Protein AF-A0A3M2C8E0-F1 (afdb_monomer_lite)

Structure (mmCIF, N/CA/C/O backbone):
data_AF-A0A3M2C8E0-F1
#
_entry.id   AF-A0A3M2C8E0-F1
#
loop_
_atom_site.group_PDB
_atom_site.id
_atom_site.type_symbol
_atom_site.label_atom_id
_atom_site.label_alt_id
_atom_site.label_comp_id
_atom_site.label_asym_id
_atom_site.label_entity_id
_atom_site.label_seq_id
_atom_site.pdbx_PDB_ins_code
_atom_site.Cartn_x
_atom_site.Cartn_y
_atom_site.Cartn_z
_atom_site.occupancy
_atom_site.B_iso_or_equiv
_atom_site.auth_seq_id
_atom_site.auth_comp_id
_atom_site.auth_asym_id
_atom_site.auth_atom_id
_atom_site.pdbx_PDB_model_num
ATOM 1 N N . MET A 1 1 ? 62.397 -12.456 -35.022 1.00 37.97 1 MET A N 1
ATOM 2 C CA . MET A 1 1 ? 61.491 -11.308 -34.802 1.00 37.97 1 MET A CA 1
ATOM 3 C C . MET A 1 1 ? 60.077 -11.752 -35.148 1.00 37.97 1 MET A C 1
ATOM 5 O O . MET A 1 1 ? 59.841 -12.131 -36.285 1.00 37.97 1 MET A O 1
ATOM 9 N N . ARG A 1 2 ? 59.183 -11.838 -34.154 1.00 39.12 2 ARG A N 1
ATOM 10 C CA . ARG A 1 2 ? 57.775 -12.232 -34.328 1.00 39.12 2 ARG A CA 1
ATOM 11 C C . ARG A 1 2 ? 56.965 -10.971 -34.641 1.00 39.12 2 ARG A C 1
ATOM 13 O O . ARG A 1 2 ? 56.869 -10.108 -33.777 1.00 39.12 2 ARG A O 1
ATOM 20 N N . LEU A 1 3 ? 56.437 -10.854 -35.859 1.00 42.00 3 LEU A N 1
ATOM 21 C CA . LEU A 1 3 ? 55.512 -9.784 -36.242 1.00 42.00 3 LEU A CA 1
ATOM 22 C C . LEU A 1 3 ? 54.079 -10.264 -36.014 1.00 42.00 3 LEU A C 1
ATOM 24 O O . LEU A 1 3 ? 53.661 -11.292 -36.544 1.00 42.00 3 LEU A O 1
ATOM 28 N N . GLY A 1 4 ? 53.394 -9.542 -35.130 1.00 38.97 4 GLY A N 1
ATOM 29 C CA . GLY A 1 4 ? 52.069 -9.850 -34.620 1.00 38.97 4 GLY A CA 1
ATOM 30 C C . GLY A 1 4 ? 50.954 -9.542 -35.612 1.00 38.97 4 GLY A C 1
ATOM 31 O O . GLY A 1 4 ? 50.964 -8.534 -36.313 1.00 38.97 4 GLY A O 1
ATOM 32 N N . LEU A 1 5 ? 49.974 -10.437 -35.602 1.00 46.03 5 LEU A N 1
ATOM 33 C CA . LEU A 1 5 ? 48.634 -10.276 -36.136 1.00 46.03 5 LEU A CA 1
ATOM 34 C C . LEU A 1 5 ? 47.810 -9.487 -35.105 1.00 46.03 5 LEU A C 1
ATOM 36 O O . LEU A 1 5 ? 47.632 -9.976 -33.991 1.00 46.03 5 LEU A O 1
ATOM 40 N N . ILE A 1 6 ? 47.286 -8.308 -35.452 1.00 54.62 6 ILE A N 1
ATOM 41 C CA . ILE A 1 6 ? 46.140 -7.727 -34.737 1.00 54.62 6 ILE A CA 1
ATOM 42 C C . ILE A 1 6 ? 45.103 -7.311 -35.774 1.00 54.62 6 ILE A C 1
ATOM 44 O O . ILE A 1 6 ? 45.251 -6.339 -36.509 1.00 54.62 6 ILE A O 1
ATOM 48 N N . LEU A 1 7 ? 44.070 -8.143 -35.824 1.00 46.94 7 LEU A N 1
ATOM 49 C CA . LEU A 1 7 ? 42.797 -7.937 -36.481 1.00 46.94 7 LEU A CA 1
ATOM 50 C C . LEU A 1 7 ? 41.975 -7.012 -35.566 1.00 46.94 7 LEU A C 1
ATOM 52 O O . LEU A 1 7 ? 41.600 -7.435 -34.474 1.00 46.94 7 LEU A O 1
ATOM 56 N N . THR A 1 8 ? 41.682 -5.778 -35.972 1.00 49.31 8 THR A N 1
ATOM 57 C CA . THR A 1 8 ? 40.691 -4.953 -35.261 1.00 49.31 8 THR A CA 1
ATOM 58 C C . THR A 1 8 ? 39.536 -4.657 -36.198 1.00 49.31 8 THR A C 1
ATOM 60 O O . THR A 1 8 ? 39.600 -3.790 -37.066 1.00 49.31 8 THR A O 1
ATOM 63 N N . LEU A 1 9 ? 38.491 -5.467 -36.030 1.00 47.47 9 LEU A N 1
ATOM 64 C CA . LEU A 1 9 ? 37.187 -5.302 -36.644 1.00 47.47 9 LEU A CA 1
ATOM 65 C C . LEU A 1 9 ? 36.587 -3.941 -36.283 1.00 47.47 9 LEU A C 1
ATOM 67 O O . LEU A 1 9 ? 36.529 -3.551 -35.117 1.00 47.47 9 LEU A O 1
ATOM 71 N N . ALA A 1 10 ? 36.063 -3.271 -37.304 1.00 60.00 10 ALA A N 1
ATOM 72 C CA . ALA A 1 10 ? 35.046 -2.248 -37.160 1.00 60.00 10 ALA A CA 1
ATOM 73 C C . ALA A 1 10 ? 33.854 -2.808 -36.370 1.00 60.00 10 ALA A C 1
ATOM 75 O O . ALA A 1 10 ? 33.344 -3.876 -36.698 1.00 60.00 10 ALA A O 1
ATOM 76 N N . THR A 1 11 ? 33.372 -2.085 -35.360 1.00 49.78 11 THR A N 1
ATOM 77 C CA . THR A 1 11 ? 31.993 -2.266 -34.891 1.00 49.78 11 THR A CA 1
ATOM 78 C C . THR A 1 11 ? 31.400 -0.912 -34.535 1.00 49.78 11 THR A C 1
ATOM 80 O O . THR A 1 11 ? 32.058 -0.057 -33.949 1.00 49.78 11 THR A O 1
ATOM 83 N N . CYS A 1 12 ? 30.177 -0.719 -35.011 1.00 43.72 12 CYS A N 1
ATOM 84 C CA . CYS A 1 12 ? 29.457 0.528 -35.174 1.00 43.72 12 CYS A CA 1
ATOM 85 C C . CYS A 1 12 ? 29.480 1.460 -33.960 1.00 43.72 12 CYS A C 1
ATOM 87 O O . CYS A 1 12 ? 29.062 1.097 -32.863 1.00 43.72 12 CYS A O 1
ATOM 89 N N . ALA A 1 13 ? 29.802 2.724 -34.228 1.00 50.56 13 ALA A N 1
ATOM 90 C CA . ALA A 1 13 ? 29.257 3.844 -33.483 1.00 50.56 13 ALA A CA 1
ATOM 91 C C . ALA A 1 13 ? 27.733 3.881 -33.703 1.00 50.56 13 ALA A C 1
ATOM 93 O O . ALA A 1 13 ? 27.229 4.584 -34.576 1.00 50.56 13 ALA A O 1
ATOM 94 N N . THR A 1 14 ? 26.980 3.083 -32.947 1.00 53.88 14 THR A N 1
ATOM 95 C CA . THR A 1 14 ? 25.552 3.336 -32.772 1.00 53.88 14 THR A CA 1
ATOM 96 C C . THR A 1 14 ? 25.421 4.516 -31.830 1.00 53.88 14 THR A C 1
ATOM 98 O O . THR A 1 14 ? 25.621 4.395 -30.622 1.00 53.88 14 THR A O 1
ATOM 101 N N . ALA A 1 15 ? 25.119 5.665 -32.426 1.00 49.44 15 ALA A N 1
ATOM 102 C CA . ALA A 1 15 ? 24.567 6.827 -31.763 1.00 49.44 15 ALA A CA 1
ATOM 103 C C . ALA A 1 15 ? 23.479 6.388 -30.771 1.00 49.44 15 ALA A C 1
ATOM 105 O O . ALA A 1 15 ? 22.395 5.968 -31.172 1.00 49.44 15 ALA A O 1
ATOM 106 N N . ALA A 1 16 ? 23.775 6.462 -29.475 1.00 48.84 16 ALA A N 1
ATOM 107 C CA . ALA A 1 16 ? 22.744 6.439 -28.456 1.00 48.84 16 ALA A CA 1
ATOM 108 C C . ALA A 1 16 ? 22.074 7.821 -28.485 1.00 48.84 16 ALA A C 1
ATOM 110 O O . ALA A 1 16 ? 22.758 8.816 -28.222 1.00 48.84 16 ALA A O 1
ATOM 111 N N . PRO A 1 17 ? 20.779 7.941 -28.827 1.00 49.19 17 PRO A N 1
ATOM 112 C CA . PRO A 1 17 ? 20.088 9.202 -28.653 1.00 49.19 17 PRO A CA 1
ATOM 113 C C . PRO A 1 17 ? 20.004 9.489 -27.151 1.00 49.19 17 PRO A C 1
ATOM 115 O O . PRO A 1 17 ? 19.346 8.787 -26.384 1.00 49.19 17 PRO A O 1
ATOM 118 N N . LEU A 1 18 ? 20.718 10.529 -26.736 1.00 54.44 18 LEU A N 1
ATOM 119 C CA . LEU A 1 18 ? 20.524 11.211 -25.467 1.00 54.44 18 LEU A CA 1
ATOM 120 C C . LEU A 1 18 ? 19.072 11.722 -25.418 1.00 54.44 18 LEU A C 1
ATOM 122 O O . LEU A 1 18 ? 18.667 12.484 -26.292 1.00 54.44 18 LEU A O 1
ATOM 126 N N . GLY A 1 19 ? 18.301 11.329 -24.398 1.00 47.44 19 GLY A N 1
ATOM 127 C CA . GLY A 1 19 ? 17.098 12.076 -24.002 1.00 47.44 19 GLY A CA 1
ATOM 128 C C . GLY A 1 19 ? 15.723 11.449 -24.263 1.00 47.44 19 GLY A C 1
ATOM 129 O O . GLY A 1 19 ? 14.774 12.181 -24.520 1.00 47.44 19 GLY A O 1
ATOM 130 N N . CYS A 1 20 ? 15.559 10.132 -24.138 1.00 46.88 20 CYS A N 1
ATOM 131 C CA . CYS A 1 20 ? 14.243 9.533 -23.882 1.00 46.88 20 CYS A CA 1
ATOM 132 C C . CYS A 1 20 ? 14.357 8.628 -22.658 1.00 46.88 20 CYS A C 1
ATOM 134 O O . CYS A 1 20 ? 15.006 7.586 -22.717 1.00 46.88 20 CYS A O 1
ATOM 136 N N . GLY A 1 21 ? 13.770 9.043 -21.532 1.00 61.16 21 GLY A N 1
ATOM 137 C CA . GLY A 1 21 ? 13.667 8.189 -20.351 1.00 61.16 21 GLY A CA 1
ATOM 138 C C . GLY A 1 21 ? 13.023 6.865 -20.754 1.00 61.16 21 GLY A C 1
ATOM 139 O O . GLY A 1 21 ? 11.904 6.850 -21.266 1.00 61.16 21 GLY A O 1
ATOM 140 N N . ARG A 1 22 ? 13.761 5.764 -20.605 1.00 79.62 22 ARG A N 1
ATOM 141 C CA . ARG A 1 22 ? 13.292 4.422 -20.955 1.00 79.62 22 ARG A CA 1
ATOM 142 C C . ARG A 1 22 ? 11.972 4.143 -20.232 1.00 79.62 22 ARG A C 1
ATOM 144 O O . ARG A 1 22 ? 11.889 4.322 -19.020 1.00 79.62 22 ARG A O 1
ATOM 151 N N . ALA A 1 23 ? 10.961 3.685 -20.972 1.00 84.12 23 ALA A N 1
ATOM 152 C CA . ALA A 1 23 ? 9.709 3.229 -20.378 1.00 84.12 23 ALA A CA 1
ATOM 153 C C . ALA A 1 23 ? 9.981 2.044 -19.439 1.00 84.12 23 ALA A C 1
ATOM 155 O O . ALA A 1 23 ? 10.588 1.044 -19.848 1.00 84.12 23 ALA A O 1
ATOM 156 N N . ARG A 1 24 ? 9.543 2.185 -18.185 1.00 92.62 24 ARG A N 1
ATOM 157 C CA . ARG A 1 24 ? 9.684 1.156 -17.147 1.00 92.62 24 ARG A CA 1
ATOM 158 C C . ARG A 1 24 ? 8.602 0.097 -17.314 1.00 92.62 24 ARG A C 1
ATOM 160 O O . ARG A 1 24 ? 7.492 0.419 -17.724 1.00 92.62 24 ARG A O 1
ATOM 167 N N . THR A 1 25 ? 8.924 -1.148 -17.019 1.00 94.88 25 THR A N 1
ATOM 168 C CA . THR A 1 25 ? 7.974 -2.268 -17.001 1.00 94.88 25 THR A CA 1
ATOM 169 C C . THR A 1 25 ? 7.030 -2.174 -15.803 1.00 94.88 25 THR A C 1
ATOM 171 O O . THR A 1 25 ? 7.332 -1.495 -14.818 1.00 94.88 25 THR A O 1
ATOM 174 N N . VAL A 1 26 ? 5.898 -2.877 -15.867 1.00 95.25 26 VAL A N 1
ATOM 175 C CA . VAL A 1 26 ? 4.985 -3.029 -14.723 1.00 95.25 26 VAL A CA 1
ATOM 176 C C . VAL A 1 26 ? 5.720 -3.574 -13.499 1.00 95.25 26 VAL A C 1
ATOM 178 O O . VAL A 1 26 ? 5.559 -3.028 -12.411 1.00 95.25 26 VAL A O 1
ATOM 181 N N . GLU A 1 27 ? 6.560 -4.591 -13.681 1.00 95.06 27 GLU A N 1
ATOM 182 C CA . GLU A 1 27 ? 7.321 -5.219 -12.597 1.00 95.06 27 GLU A CA 1
ATOM 183 C C . GLU A 1 27 ? 8.327 -4.243 -11.965 1.00 95.06 27 GLU A C 1
ATOM 185 O O . GLU A 1 27 ? 8.359 -4.102 -10.745 1.00 95.06 27 GLU A O 1
ATOM 190 N N . GLU A 1 28 ? 9.073 -3.476 -12.773 1.00 94.88 28 GLU A N 1
ATOM 191 C CA . GLU A 1 28 ? 9.982 -2.430 -12.268 1.00 94.88 28 GLU A CA 1
ATOM 192 C C . GLU A 1 28 ? 9.226 -1.383 -11.430 1.00 94.88 28 GLU A C 1
ATOM 194 O O . GLU A 1 28 ? 9.710 -0.953 -10.383 1.00 94.88 28 GLU A O 1
ATOM 199 N N . VAL A 1 29 ? 8.024 -0.991 -11.865 1.00 96.19 29 VAL A N 1
ATOM 200 C CA . VAL A 1 29 ? 7.175 -0.050 -11.123 1.00 96.19 29 VAL A CA 1
ATOM 201 C C . VAL A 1 29 ? 6.645 -0.682 -9.833 1.00 96.19 29 VAL A C 1
ATOM 203 O O . VAL A 1 29 ? 6.642 -0.025 -8.794 1.00 96.19 29 VAL A O 1
ATOM 206 N N . GLN A 1 30 ? 6.206 -1.941 -9.860 1.00 96.88 30 GLN A N 1
ATOM 207 C CA . GLN A 1 30 ? 5.748 -2.637 -8.655 1.00 96.88 30 GLN A CA 1
ATOM 208 C C . GLN A 1 30 ? 6.876 -2.766 -7.629 1.00 96.88 30 GLN A C 1
ATOM 210 O O . GLN A 1 30 ? 6.668 -2.429 -6.466 1.00 96.88 30 GLN A O 1
ATOM 215 N N . ALA A 1 31 ? 8.072 -3.172 -8.056 1.00 96.44 31 ALA A N 1
ATOM 216 C CA . ALA A 1 31 ? 9.242 -3.256 -7.191 1.00 96.44 31 ALA A CA 1
ATOM 217 C C . ALA A 1 31 ? 9.583 -1.890 -6.571 1.00 96.44 31 ALA A C 1
ATOM 219 O O . ALA A 1 31 ? 9.718 -1.783 -5.354 1.00 96.44 31 ALA A O 1
ATOM 220 N N . GLU A 1 32 ? 9.642 -0.830 -7.388 1.00 95.75 32 GLU A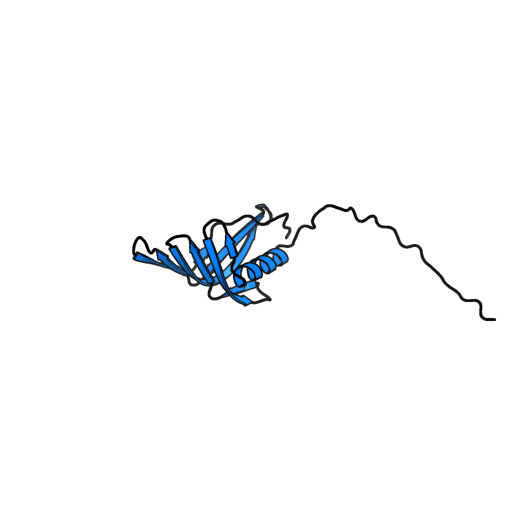 N 1
ATOM 221 C CA . GLU A 1 32 ? 9.927 0.535 -6.929 1.00 95.75 32 GLU A CA 1
ATOM 222 C C . GLU A 1 32 ? 8.931 1.001 -5.859 1.00 95.75 32 GLU A C 1
ATOM 224 O O . GLU A 1 32 ? 9.331 1.508 -4.811 1.00 95.75 32 GLU A O 1
ATOM 229 N N . TYR A 1 33 ? 7.629 0.849 -6.111 1.00 96.62 33 TYR A N 1
ATOM 230 C CA . TYR A 1 33 ? 6.609 1.321 -5.176 1.00 96.62 33 TYR A CA 1
ATOM 231 C C . TYR A 1 33 ? 6.480 0.425 -3.942 1.00 96.62 33 TYR A C 1
ATOM 233 O O . TYR A 1 33 ? 6.198 0.947 -2.866 1.00 96.62 33 TYR A O 1
ATOM 241 N N . ALA A 1 34 ? 6.740 -0.881 -4.051 1.00 97.44 34 ALA A N 1
ATOM 242 C CA . ALA A 1 34 ? 6.796 -1.763 -2.889 1.00 97.44 34 ALA A CA 1
ATOM 243 C C . ALA A 1 34 ? 7.930 -1.344 -1.943 1.00 97.44 34 ALA A C 1
ATOM 245 O O . ALA A 1 34 ? 7.707 -1.230 -0.739 1.00 97.44 34 ALA A O 1
ATOM 246 N N . THR A 1 35 ? 9.113 -1.032 -2.485 1.00 96.94 35 THR A N 1
ATOM 247 C CA . THR A 1 35 ? 10.234 -0.499 -1.698 1.00 96.94 35 THR A CA 1
ATOM 2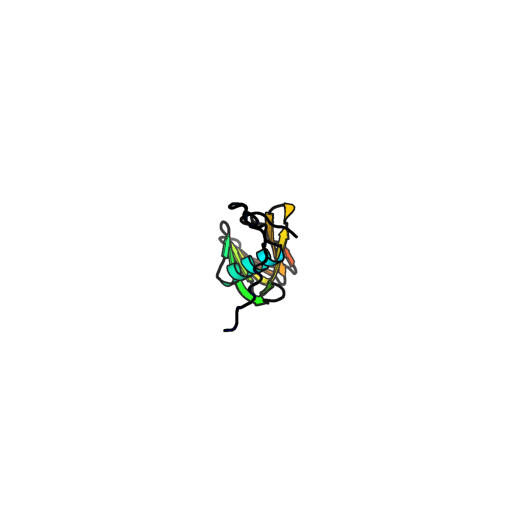48 C C . THR A 1 35 ? 9.889 0.848 -1.069 1.00 96.94 35 THR A C 1
ATOM 250 O O . THR A 1 35 ? 10.071 1.006 0.133 1.00 96.94 35 THR A O 1
ATOM 253 N N . LYS A 1 36 ? 9.308 1.790 -1.825 1.00 96.38 36 LYS A N 1
ATOM 254 C CA . LYS A 1 36 ? 8.895 3.089 -1.264 1.00 96.38 36 LYS A CA 1
ATOM 255 C C . LYS A 1 36 ? 7.909 2.942 -0.108 1.00 96.38 36 LYS A C 1
ATOM 257 O O . LYS A 1 36 ? 8.032 3.648 0.883 1.00 96.38 36 LYS A O 1
ATOM 262 N N . ILE A 1 37 ? 6.928 2.044 -0.228 1.00 97.12 37 ILE A N 1
ATOM 263 C CA . ILE A 1 37 ? 5.942 1.806 0.837 1.00 97.12 37 ILE A CA 1
ATOM 264 C C . ILE A 1 37 ? 6.603 1.176 2.067 1.00 97.12 37 ILE A C 1
ATOM 266 O O . ILE A 1 37 ? 6.272 1.549 3.191 1.00 97.12 37 ILE A O 1
ATOM 270 N N . LEU A 1 38 ? 7.551 0.257 1.873 1.00 96.94 38 LEU A N 1
ATOM 271 C CA . LEU A 1 38 ? 8.335 -0.318 2.969 1.00 96.94 38 LEU A CA 1
ATOM 272 C C . LEU A 1 38 ? 9.162 0.752 3.709 1.00 96.94 38 LEU A C 1
ATOM 274 O O . LEU A 1 38 ? 9.332 0.669 4.920 1.00 96.94 38 LEU A O 1
ATOM 278 N N . GLU A 1 39 ? 9.644 1.767 2.992 1.00 96.19 39 GLU A N 1
ATOM 279 C CA . GLU A 1 39 ? 10.402 2.903 3.541 1.00 96.19 39 GLU A CA 1
ATOM 280 C C . GLU A 1 39 ? 9.514 4.015 4.138 1.00 96.19 39 GLU A C 1
ATOM 282 O O . GLU A 1 39 ? 10.031 4.946 4.755 1.00 96.19 39 GLU A O 1
ATOM 287 N N . GLY A 1 40 ? 8.188 3.912 3.991 1.00 93.50 40 GLY A N 1
ATOM 288 C CA . GLY A 1 40 ? 7.220 4.943 4.365 1.00 93.50 40 GLY A CA 1
ATOM 289 C C . GLY A 1 40 ? 6.915 5.890 3.207 1.00 93.50 40 GLY A C 1
ATOM 290 O O . GLY A 1 40 ? 7.636 6.854 2.952 1.00 93.50 40 GLY A O 1
ATOM 291 N N . PHE A 1 41 ? 5.810 5.625 2.509 1.00 96.00 41 PHE A N 1
ATOM 292 C CA . PHE A 1 41 ? 5.398 6.371 1.323 1.00 96.00 41 PHE A CA 1
ATOM 293 C C . PHE A 1 41 ? 4.180 7.248 1.603 1.00 96.00 41 PHE A C 1
ATOM 295 O O . PHE A 1 41 ? 3.141 6.753 2.033 1.00 96.00 41 PHE A O 1
ATOM 302 N N . SER A 1 42 ? 4.270 8.529 1.250 1.00 94.81 42 SER A N 1
ATOM 303 C CA . SER A 1 42 ? 3.157 9.475 1.364 1.00 94.81 42 SER A CA 1
ATOM 304 C C . SER A 1 42 ? 2.649 9.892 -0.015 1.00 94.81 42 SER A C 1
ATOM 306 O O . SER A 1 42 ? 3.427 10.235 -0.911 1.00 94.81 42 SER A O 1
ATOM 308 N N . VAL A 1 43 ? 1.328 9.904 -0.191 1.00 91.44 43 VAL A N 1
ATOM 309 C CA . VAL A 1 43 ? 0.666 10.370 -1.413 1.00 91.44 43 VAL A CA 1
ATOM 310 C C . VAL A 1 43 ? -0.567 11.205 -1.083 1.00 91.44 43 VAL A C 1
ATOM 312 O O . VAL A 1 43 ? -1.534 10.738 -0.486 1.00 91.44 43 VAL A O 1
ATOM 315 N N . GLY A 1 44 ? -0.551 12.471 -1.504 1.00 89.25 44 GLY A N 1
ATOM 316 C CA . GLY A 1 44 ? -1.596 13.421 -1.125 1.00 89.25 44 GLY A CA 1
ATOM 317 C C . GLY A 1 44 ? -1.615 13.631 0.390 1.00 89.25 44 GLY A C 1
ATOM 318 O O . GLY A 1 44 ? -0.640 14.126 0.942 1.00 89.25 44 GLY A O 1
ATOM 319 N N . TYR A 1 45 ? -2.719 13.248 1.033 1.00 90.38 45 TYR A N 1
ATOM 320 C CA . TYR A 1 45 ? -2.909 13.312 2.489 1.00 90.38 45 TYR A CA 1
ATOM 321 C C . TYR A 1 45 ? -2.869 11.931 3.154 1.00 90.38 45 TYR A C 1
ATOM 323 O O . TYR A 1 45 ? -3.337 11.784 4.282 1.00 90.38 45 TYR A O 1
ATOM 331 N N . SER A 1 46 ? -2.397 10.915 2.429 1.00 93.50 46 SER A N 1
ATOM 332 C CA . SER A 1 46 ? -2.356 9.541 2.910 1.00 93.50 46 SER A CA 1
ATOM 333 C C . SER A 1 46 ? -0.920 9.068 3.090 1.00 93.50 46 SER A C 1
ATOM 335 O O . SER A 1 46 ? -0.122 9.154 2.155 1.00 93.50 46 SER A O 1
ATOM 337 N N . ASP A 1 47 ? -0.627 8.517 4.261 1.00 96.25 47 ASP A N 1
ATOM 338 C CA . ASP A 1 47 ? 0.622 7.835 4.583 1.00 96.25 47 ASP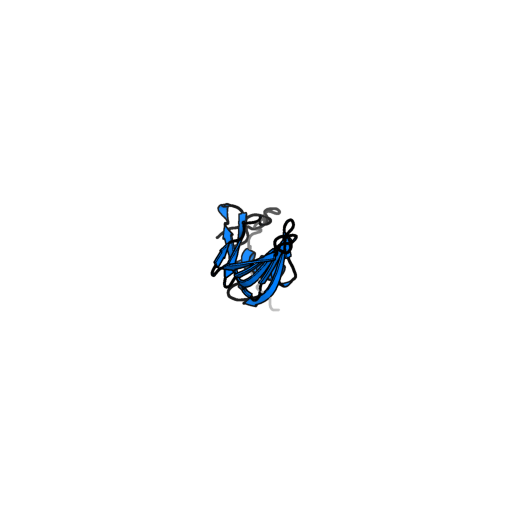 A CA 1
ATOM 339 C C . ASP A 1 47 ? 0.410 6.325 4.499 1.00 96.25 47 ASP A C 1
ATOM 341 O O . ASP A 1 47 ? -0.585 5.796 4.998 1.00 96.25 47 ASP A O 1
ATOM 345 N N . ILE A 1 48 ? 1.326 5.634 3.827 1.00 97.25 48 ILE A N 1
ATOM 346 C CA . ILE A 1 48 ? 1.247 4.205 3.536 1.00 97.25 48 ILE A CA 1
ATOM 347 C C . ILE A 1 48 ? 2.548 3.553 3.987 1.00 97.25 48 ILE A C 1
ATOM 349 O O . ILE A 1 48 ? 3.627 3.866 3.478 1.00 97.25 48 ILE A O 1
ATOM 353 N N . THR A 1 49 ? 2.437 2.609 4.912 1.00 97.75 49 THR A N 1
ATOM 354 C CA . THR A 1 49 ? 3.563 1.842 5.450 1.00 97.75 49 THR A CA 1
ATOM 355 C C . THR A 1 49 ? 3.244 0.359 5.417 1.00 97.75 49 THR A C 1
ATOM 357 O O . THR A 1 49 ? 2.106 -0.048 5.623 1.00 97.75 49 THR A O 1
ATOM 360 N N . ALA A 1 50 ? 4.245 -0.472 5.161 1.00 98.12 50 ALA A N 1
ATOM 361 C CA . ALA A 1 50 ? 4.140 -1.918 5.328 1.00 98.12 50 ALA A CA 1
ATOM 362 C C . ALA A 1 50 ? 5.297 -2.405 6.193 1.00 98.12 50 ALA A C 1
ATOM 364 O O . ALA A 1 50 ? 6.377 -1.822 6.157 1.00 98.12 50 ALA A O 1
ATOM 365 N N . GLU A 1 51 ? 5.100 -3.490 6.937 1.00 98.38 51 GLU A N 1
ATOM 366 C CA . GLU A 1 51 ? 6.193 -4.074 7.725 1.00 98.38 51 GLU A CA 1
ATOM 367 C C . GLU A 1 51 ? 7.155 -4.895 6.863 1.00 98.38 51 GLU A C 1
ATOM 369 O O . GLU A 1 51 ? 8.338 -5.027 7.180 1.00 98.38 51 GLU A O 1
ATOM 374 N N . ARG A 1 52 ? 6.645 -5.504 5.787 1.00 98.12 52 ARG A N 1
ATOM 375 C CA . ARG A 1 52 ? 7.402 -6.449 4.961 1.00 98.12 52 ARG A CA 1
ATOM 376 C C . ARG A 1 52 ? 6.925 -6.451 3.518 1.00 98.12 52 ARG A C 1
ATOM 378 O O . ARG A 1 52 ? 5.735 -6.324 3.242 1.00 98.12 52 ARG A O 1
ATOM 385 N N . VAL A 1 53 ? 7.864 -6.723 2.614 1.00 98.12 53 VAL A N 1
ATOM 386 C CA . VAL A 1 53 ? 7.624 -7.024 1.198 1.00 98.12 53 VAL A CA 1
ATOM 387 C C . VAL A 1 53 ? 8.177 -8.409 0.869 1.00 98.12 53 VAL A C 1
ATOM 389 O O . VAL A 1 53 ? 9.285 -8.752 1.281 1.00 98.12 53 VAL A O 1
ATOM 392 N N . ASP A 1 54 ? 7.428 -9.207 0.111 1.00 97.19 54 ASP A N 1
ATOM 393 C CA . ASP A 1 54 ? 7.986 -10.361 -0.599 1.00 97.19 54 ASP A CA 1
ATOM 394 C C . ASP A 1 54 ? 8.700 -9.873 -1.874 1.00 97.19 54 ASP A C 1
ATOM 396 O O . ASP A 1 54 ? 8.043 -9.337 -2.769 1.00 97.19 54 ASP A O 1
ATOM 400 N N . PRO A 1 55 ? 10.028 -10.051 -2.000 1.00 91.88 55 PRO A N 1
ATOM 401 C CA . PRO A 1 55 ? 10.792 -9.514 -3.124 1.00 91.88 55 PRO A CA 1
ATOM 402 C C . PRO A 1 55 ? 10.477 -10.188 -4.465 1.00 91.88 55 PRO A C 1
ATOM 404 O O . PRO A 1 55 ? 10.843 -9.640 -5.499 1.00 91.88 55 PRO A O 1
ATOM 407 N N . ARG A 1 56 ? 9.838 -11.367 -4.468 1.00 93.62 56 ARG A N 1
ATOM 408 C CA . ARG A 1 56 ? 9.492 -12.097 -5.699 1.00 93.62 56 ARG A CA 1
ATOM 409 C C . ARG A 1 56 ? 8.122 -11.726 -6.237 1.00 93.62 56 ARG A C 1
ATOM 411 O O . ARG A 1 56 ? 7.926 -11.720 -7.442 1.00 93.62 56 ARG A O 1
ATOM 418 N N . THR A 1 57 ? 7.164 -11.502 -5.343 1.00 95.50 57 THR A N 1
ATOM 419 C CA . THR A 1 57 ? 5.768 -11.220 -5.719 1.00 95.50 57 THR A CA 1
ATOM 420 C C . THR A 1 57 ? 5.393 -9.753 -5.540 1.00 95.50 57 THR A C 1
ATOM 422 O O . THR A 1 57 ? 4.296 -9.355 -5.917 1.00 95.50 57 THR A O 1
ATOM 425 N N . HIS A 1 58 ? 6.274 -8.960 -4.923 1.00 96.19 58 HIS A N 1
ATOM 426 C CA . HIS A 1 58 ? 6.034 -7.578 -4.501 1.00 96.19 58 HIS A CA 1
ATOM 427 C C . HIS A 1 58 ? 4.799 -7.418 -3.600 1.00 96.19 58 HIS A C 1
ATOM 429 O O . HIS A 1 58 ? 4.242 -6.328 -3.477 1.00 96.19 58 HIS A O 1
ATOM 435 N N . THR A 1 59 ? 4.378 -8.508 -2.947 1.00 98.06 59 THR A N 1
ATOM 436 C CA . THR A 1 59 ? 3.279 -8.493 -1.981 1.00 98.06 59 THR A CA 1
ATOM 437 C C . THR A 1 59 ? 3.742 -7.797 -0.709 1.00 98.06 59 THR A C 1
ATOM 439 O O . THR A 1 59 ? 4.760 -8.172 -0.124 1.00 98.06 59 THR A O 1
ATOM 442 N N . LEU A 1 60 ? 2.977 -6.799 -0.282 1.00 98.44 60 LEU A N 1
ATOM 443 C CA . LEU A 1 60 ? 3.147 -6.069 0.969 1.00 98.44 60 LEU A CA 1
ATOM 444 C C . LEU A 1 60 ? 2.377 -6.799 2.074 1.00 98.44 60 LEU A C 1
ATOM 446 O O . LEU A 1 60 ? 1.278 -7.290 1.822 1.00 98.44 60 LEU A O 1
ATOM 450 N N . TYR A 1 61 ? 2.926 -6.857 3.284 1.00 98.38 61 TYR A N 1
ATOM 451 C CA . TYR A 1 61 ? 2.296 -7.497 4.443 1.00 98.38 61 TYR A CA 1
ATOM 452 C C . TYR A 1 61 ? 2.198 -6.537 5.623 1.00 98.38 61 TYR A C 1
ATOM 454 O O . TYR A 1 61 ? 3.112 -5.732 5.830 1.00 98.38 61 TYR A O 1
ATOM 462 N N . ASN A 1 62 ? 1.116 -6.675 6.395 1.00 98.12 62 ASN A N 1
ATOM 463 C CA . ASN A 1 62 ? 0.787 -5.832 7.548 1.00 98.12 62 ASN A CA 1
ATOM 464 C C . ASN A 1 62 ? 0.843 -4.345 7.169 1.00 98.12 62 ASN A C 1
ATOM 466 O O . ASN A 1 62 ? 1.632 -3.563 7.703 1.00 98.12 62 ASN A O 1
ATOM 470 N N . LEU A 1 63 ? 0.056 -3.979 6.157 1.00 98.12 63 LEU A N 1
ATOM 471 C CA . LEU A 1 63 ? 0.042 -2.640 5.587 1.00 98.12 63 LEU A CA 1
ATOM 472 C C . LEU A 1 63 ? -0.880 -1.730 6.399 1.00 98.12 63 LEU A C 1
ATOM 474 O O . LEU A 1 63 ? -1.994 -2.110 6.746 1.00 98.12 63 LEU A O 1
ATOM 478 N N . THR A 1 64 ? -0.426 -0.510 6.656 1.00 97.94 64 THR A N 1
ATOM 479 C CA . THR A 1 64 ? -1.203 0.555 7.282 1.00 97.94 64 THR A CA 1
ATOM 480 C C . THR A 1 64 ? -1.349 1.717 6.305 1.00 97.94 64 THR A C 1
ATOM 482 O O . THR A 1 64 ? -0.374 2.156 5.698 1.00 97.94 64 THR A O 1
ATOM 485 N N . VAL A 1 65 ? -2.576 2.211 6.144 1.00 96.56 65 VAL A N 1
ATOM 486 C CA . VAL A 1 65 ? -2.900 3.451 5.434 1.00 96.56 65 VAL A CA 1
ATOM 487 C C . VAL A 1 65 ? -3.534 4.407 6.428 1.00 96.56 65 VAL A C 1
ATOM 489 O O . VAL A 1 65 ? -4.617 4.135 6.943 1.00 96.56 65 VAL A O 1
ATOM 492 N N . GLN A 1 66 ? -2.898 5.543 6.668 1.00 96.00 66 GLN A N 1
ATOM 493 C CA . GLN A 1 66 ? -3.475 6.625 7.456 1.00 96.00 66 GLN A CA 1
ATOM 494 C C . GLN A 1 66 ? -3.846 7.774 6.527 1.00 96.00 66 GLN A C 1
ATOM 496 O O . GLN A 1 66 ? -3.030 8.202 5.720 1.00 96.00 66 GLN A O 1
ATOM 501 N N . SER A 1 67 ? -5.074 8.274 6.618 1.00 94.00 67 SER A N 1
ATOM 502 C CA . SER A 1 67 ? -5.553 9.396 5.812 1.00 94.00 67 SER A CA 1
ATOM 503 C C . SER A 1 67 ? -6.424 10.306 6.668 1.00 94.00 67 SER A C 1
ATOM 505 O O . SER A 1 67 ? -7.616 10.053 6.840 1.00 94.00 67 SER A O 1
ATOM 507 N N . GLY A 1 68 ? -5.827 11.373 7.202 1.00 93.56 68 GLY A N 1
ATOM 508 C CA . GLY A 1 68 ? -6.485 12.220 8.198 1.00 93.56 68 GLY A CA 1
ATOM 509 C C . GLY A 1 68 ? -6.860 11.412 9.444 1.00 93.56 68 GLY A C 1
ATOM 510 O O . GLY A 1 68 ? -5.998 10.774 10.047 1.00 93.56 68 GLY A O 1
ATOM 511 N N . ASP A 1 69 ? -8.148 11.417 9.786 1.00 94.44 69 ASP A N 1
ATOM 512 C CA . ASP A 1 69 ? -8.707 10.713 10.949 1.00 94.44 69 ASP A CA 1
ATOM 513 C C . ASP A 1 69 ? -9.094 9.252 10.663 1.00 94.44 69 ASP A C 1
ATOM 515 O O . ASP A 1 69 ? -9.576 8.547 11.551 1.00 94.44 69 ASP A O 1
ATOM 519 N N . THR A 1 70 ? -8.895 8.781 9.430 1.00 94.88 70 THR A N 1
ATOM 520 C CA . THR A 1 70 ? -9.129 7.385 9.057 1.00 94.88 70 THR A CA 1
ATOM 521 C C . THR A 1 70 ? -7.820 6.599 9.096 1.00 94.88 70 THR A C 1
ATOM 523 O O . THR A 1 70 ? -6.833 6.983 8.464 1.00 94.88 70 THR A O 1
ATOM 526 N N . LEU A 1 71 ? -7.832 5.460 9.785 1.00 96.50 71 LEU A N 1
ATOM 527 C CA . LEU A 1 71 ? -6.743 4.488 9.827 1.00 96.50 71 LEU A CA 1
ATOM 528 C C . LEU A 1 71 ? -7.233 3.157 9.257 1.00 96.50 71 LEU A C 1
ATOM 530 O O . LEU A 1 71 ? -8.250 2.631 9.695 1.00 96.50 71 LEU A O 1
ATOM 534 N N . ILE A 1 72 ? -6.508 2.599 8.296 1.00 97.06 72 ILE A N 1
ATOM 535 C CA . ILE A 1 72 ? -6.794 1.299 7.692 1.00 97.06 72 ILE A CA 1
ATOM 536 C C . ILE A 1 72 ? -5.585 0.398 7.899 1.00 97.06 72 ILE A C 1
ATOM 538 O O . ILE A 1 72 ? -4.467 0.779 7.574 1.00 97.06 72 ILE A O 1
ATOM 542 N N . HIS A 1 73 ? -5.820 -0.807 8.392 1.00 98.06 73 HIS A N 1
ATOM 543 C CA . HIS A 1 73 ? -4.871 -1.906 8.431 1.00 98.06 73 HIS A CA 1
ATOM 544 C C . HIS A 1 73 ? -5.299 -2.997 7.444 1.00 98.06 73 HIS A C 1
ATOM 546 O O . HIS A 1 73 ? -6.495 -3.212 7.240 1.00 98.06 73 HIS A O 1
ATOM 552 N N . ALA A 1 74 ? -4.341 -3.685 6.832 1.00 98.31 74 ALA A N 1
ATOM 553 C CA . ALA A 1 74 ? -4.581 -4.826 5.960 1.00 98.31 74 ALA A CA 1
ATOM 554 C C . ALA A 1 74 ? -3.496 -5.893 6.145 1.00 98.31 74 ALA A C 1
ATOM 556 O O . ALA A 1 74 ? -2.304 -5.573 6.134 1.00 98.31 74 ALA A O 1
ATOM 557 N N . ASP A 1 75 ? -3.899 -7.162 6.217 1.00 98.31 75 ASP A N 1
ATOM 558 C CA . ASP A 1 75 ? -2.977 -8.301 6.348 1.00 98.31 75 ASP A CA 1
ATOM 559 C C . ASP A 1 75 ? -1.990 -8.375 5.176 1.00 98.31 75 ASP A C 1
ATOM 561 O O . ASP A 1 75 ? -0.803 -8.677 5.335 1.00 98.31 75 ASP A O 1
ATOM 565 N N . SER A 1 76 ? -2.484 -8.097 3.966 1.00 98.31 76 SER A N 1
ATOM 566 C CA . SER A 1 76 ? -1.654 -8.053 2.765 1.00 98.31 76 SER A CA 1
ATOM 567 C C . SER A 1 76 ? -2.183 -7.088 1.713 1.00 98.31 76 SER A C 1
ATOM 569 O O . SER A 1 76 ? -3.364 -6.736 1.692 1.00 98.31 76 SER A O 1
ATOM 571 N N . ALA A 1 77 ? -1.299 -6.672 0.811 1.00 98.31 77 ALA A N 1
ATOM 572 C CA . ALA A 1 77 ? -1.654 -5.864 -0.339 1.00 98.31 77 ALA A CA 1
ATOM 573 C C . ALA A 1 77 ? -0.811 -6.209 -1.566 1.00 98.31 77 ALA A C 1
ATOM 575 O O . ALA A 1 77 ? 0.379 -6.511 -1.465 1.00 98.31 77 ALA A O 1
ATOM 576 N N . VAL A 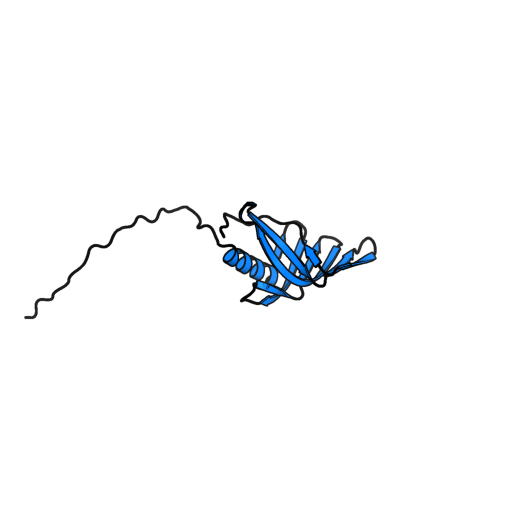1 78 ? -1.424 -6.092 -2.741 1.00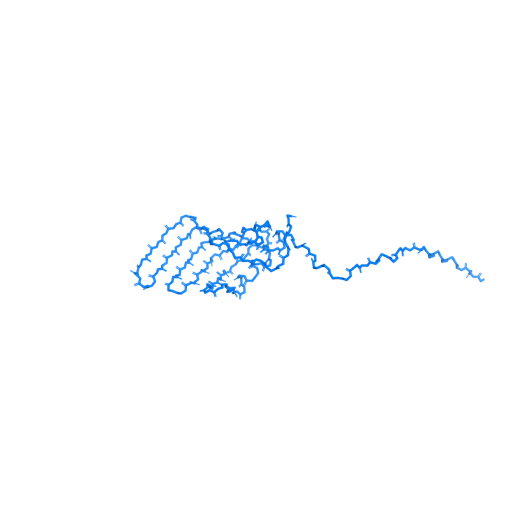 97.75 78 VAL A N 1
ATOM 577 C CA . VAL A 1 78 ? -0.728 -6.166 -4.030 1.00 97.75 78 VAL A CA 1
ATOM 578 C C . VAL A 1 78 ? -0.862 -4.849 -4.782 1.00 97.75 78 VAL A C 1
ATOM 580 O O . VAL A 1 78 ? -1.897 -4.176 -4.728 1.00 97.75 78 VAL A O 1
ATOM 583 N N . LEU A 1 79 ? 0.196 -4.488 -5.503 1.00 97.62 79 LEU A N 1
ATOM 584 C CA . LEU A 1 79 ? 0.237 -3.302 -6.347 1.00 97.62 79 LEU A CA 1
ATOM 585 C C . LEU A 1 79 ? -0.379 -3.616 -7.710 1.00 97.62 79 LEU A C 1
ATOM 587 O O . LEU A 1 79 ? 0.062 -4.527 -8.408 1.00 97.62 79 LEU A O 1
ATOM 591 N N . VAL A 1 80 ? -1.378 -2.839 -8.114 1.00 97.19 80 VAL A N 1
ATOM 592 C CA . VAL A 1 80 ? -2.044 -2.965 -9.413 1.00 97.19 80 VAL A CA 1
ATOM 593 C C . VAL A 1 80 ? -1.668 -1.760 -10.262 1.00 97.19 80 VAL A C 1
ATOM 595 O O . VAL A 1 80 ? -2.098 -0.641 -9.985 1.00 97.19 80 VAL A O 1
ATOM 598 N N . VAL A 1 81 ? -0.849 -1.987 -11.287 1.00 96.94 81 VAL A N 1
ATOM 599 C CA . VAL A 1 81 ? -0.402 -0.953 -12.227 1.00 96.94 81 VAL A CA 1
ATOM 600 C C . VAL A 1 81 ? -1.314 -0.956 -13.451 1.00 96.94 81 VAL A C 1
ATOM 602 O O . VAL A 1 81 ? -1.579 -2.003 -14.032 1.00 96.94 81 VAL A O 1
ATOM 605 N N . ASP A 1 82 ? -1.772 0.225 -13.852 1.00 96.31 82 ASP A N 1
ATOM 606 C CA . ASP A 1 82 ? -2.479 0.480 -15.108 1.00 96.31 82 ASP A CA 1
ATOM 607 C C . ASP A 1 82 ? -1.553 1.327 -16.004 1.00 96.31 82 ASP A C 1
ATOM 609 O O . ASP A 1 82 ? -1.463 2.550 -15.809 1.00 96.31 82 ASP A O 1
ATOM 613 N N . PRO A 1 83 ? -0.824 0.703 -16.955 1.00 94.31 83 PRO A N 1
ATOM 614 C CA . PRO A 1 83 ? 0.114 1.407 -17.830 1.00 94.31 83 PRO A CA 1
ATOM 615 C C . PRO A 1 83 ? -0.570 2.449 -18.714 1.00 94.31 83 PRO A C 1
ATOM 617 O O . PRO A 1 83 ? -0.026 3.533 -18.919 1.00 94.31 83 PRO A O 1
ATOM 620 N N . ALA A 1 84 ? -1.788 2.159 -19.184 1.00 93.56 84 ALA A N 1
ATOM 621 C CA . ALA A 1 84 ? -2.544 3.050 -20.059 1.00 93.56 84 ALA A CA 1
ATOM 622 C C . ALA A 1 84 ? -2.919 4.357 -19.347 1.00 93.56 84 ALA A C 1
ATOM 624 O O . ALA A 1 84 ? -2.879 5.435 -19.943 1.00 93.56 84 ALA A O 1
ATOM 625 N N . LYS A 1 85 ? -3.254 4.280 -18.055 1.00 93.69 85 LYS A N 1
ATOM 626 C CA . LYS A 1 85 ? -3.559 5.462 -17.235 1.00 93.69 85 LYS A CA 1
ATOM 627 C C . LYS A 1 85 ? -2.334 6.060 -16.544 1.00 93.69 85 LYS A C 1
ATOM 629 O O . LYS A 1 85 ? -2.430 7.177 -16.010 1.00 93.69 85 LYS A O 1
ATOM 634 N N . GLY A 1 86 ? -1.207 5.346 -16.535 1.00 94.25 86 GLY A N 1
ATOM 635 C CA . GLY A 1 86 ? -0.017 5.699 -15.763 1.00 94.25 86 GLY A CA 1
ATOM 636 C C . GLY A 1 86 ? -0.338 5.808 -14.274 1.00 94.25 86 GLY A C 1
ATOM 637 O O . GLY A 1 86 ? 0.047 6.784 -13.625 1.00 94.25 86 GLY A O 1
ATOM 638 N N . THR A 1 87 ? -1.132 4.871 -13.753 1.00 96.56 87 THR A N 1
ATOM 639 C CA . THR A 1 87 ? -1.572 4.870 -12.351 1.00 96.56 87 THR A CA 1
ATOM 640 C C . THR A 1 87 ? -1.265 3.559 -11.658 1.00 96.56 87 THR A C 1
ATOM 642 O O . THR A 1 87 ? -1.268 2.509 -12.290 1.00 96.56 87 THR A O 1
ATOM 645 N N . ILE A 1 88 ? -1.065 3.624 -10.348 1.00 96.31 88 ILE A N 1
ATOM 646 C CA . ILE A 1 88 ? -0.909 2.469 -9.470 1.00 96.31 88 ILE A CA 1
ATOM 647 C C . ILE A 1 88 ? -1.954 2.544 -8.357 1.00 96.31 88 ILE A C 1
ATOM 649 O O . ILE A 1 88 ? -2.237 3.624 -7.839 1.00 96.31 88 ILE A O 1
ATOM 653 N N . ALA A 1 89 ? -2.558 1.410 -8.028 1.00 96.62 89 ALA A N 1
ATOM 654 C CA . ALA A 1 89 ? -3.503 1.252 -6.930 1.00 96.62 89 ALA A CA 1
ATOM 655 C C . ALA A 1 89 ? -3.060 0.102 -6.021 1.00 96.62 89 ALA A C 1
ATOM 657 O O . ALA A 1 89 ? -2.295 -0.770 -6.435 1.00 96.62 89 ALA A O 1
ATOM 658 N N . LEU A 1 90 ? -3.566 0.083 -4.792 1.00 97.12 90 LEU A N 1
ATOM 659 C CA . LEU A 1 90 ? -3.383 -1.026 -3.863 1.00 97.12 90 LEU A CA 1
ATOM 660 C C . LEU A 1 90 ? -4.666 -1.844 -3.818 1.00 97.12 90 LEU A C 1
ATOM 662 O O . LEU A 1 90 ? -5.750 -1.290 -3.634 1.00 97.12 90 LEU A O 1
ATOM 666 N N . ARG A 1 91 ? -4.541 -3.162 -3.952 1.00 97.75 91 ARG A N 1
ATOM 667 C CA . ARG A 1 91 ? -5.604 -4.100 -3.593 1.00 97.75 91 ARG A CA 1
ATOM 668 C C . ARG A 1 91 ? -5.234 -4.736 -2.262 1.00 97.75 91 ARG A C 1
ATOM 670 O O . ARG A 1 91 ? -4.282 -5.509 -2.202 1.00 97.75 91 ARG A O 1
ATOM 677 N N . LEU A 1 92 ? -5.972 -4.358 -1.231 1.00 98.06 92 LEU A N 1
ATOM 678 C CA . LEU A 1 92 ? -5.808 -4.754 0.160 1.00 98.06 92 LEU A CA 1
ATOM 679 C C . LEU A 1 92 ? -6.669 -5.982 0.462 1.00 98.06 92 LEU A C 1
ATOM 681 O O . LEU A 1 92 ? -7.782 -6.071 -0.059 1.00 98.06 92 LEU A O 1
ATOM 685 N N . ARG A 1 93 ? -6.173 -6.868 1.329 1.00 98.12 93 ARG A N 1
ATOM 686 C CA . ARG A 1 93 ? -6.876 -8.051 1.844 1.00 98.12 93 ARG A CA 1
ATOM 687 C C . ARG A 1 93 ? -6.854 -8.089 3.365 1.00 98.12 93 ARG A C 1
ATOM 689 O O . ARG A 1 93 ? -5.847 -7.694 3.950 1.00 98.12 93 ARG A O 1
ATOM 696 N N . GLY A 1 94 ? -7.913 -8.627 3.973 1.00 97.56 94 GLY A N 1
ATOM 697 C CA . GLY A 1 94 ? -8.014 -8.746 5.433 1.00 97.56 94 GLY A CA 1
ATOM 698 C C . GLY A 1 94 ? -8.015 -7.365 6.081 1.00 97.56 94 GLY A C 1
ATOM 699 O O . GLY A 1 94 ? -7.137 -7.027 6.869 1.00 97.56 94 GLY A O 1
ATOM 700 N N . VAL A 1 95 ? -8.934 -6.513 5.633 1.00 97.94 95 VAL A N 1
ATOM 701 C CA . VAL A 1 95 ? -8.909 -5.080 5.909 1.00 97.94 95 VAL A CA 1
ATOM 702 C C . VAL A 1 95 ? -9.695 -4.774 7.173 1.00 97.94 95 VAL A C 1
ATOM 704 O O . VAL A 1 95 ? -10.856 -5.160 7.304 1.00 97.94 95 VAL A O 1
ATOM 707 N N . VAL A 1 96 ? -9.090 -3.999 8.066 1.00 97.81 96 VAL A N 1
ATOM 708 C CA . VAL A 1 96 ? -9.743 -3.399 9.230 1.00 97.81 96 VAL A CA 1
ATOM 709 C C . VAL A 1 96 ? -9.533 -1.893 9.169 1.00 97.81 96 VAL A C 1
ATOM 711 O O . VAL A 1 96 ? -8.403 -1.424 9.121 1.00 97.81 96 VAL A O 1
ATOM 714 N N . GLY A 1 97 ? -10.615 -1.124 9.157 1.00 96.25 97 GLY A N 1
ATOM 715 C CA . GLY A 1 97 ? -10.581 0.336 9.140 1.00 96.25 97 GLY A CA 1
ATOM 716 C C . GLY A 1 97 ? -11.224 0.926 10.386 1.00 96.25 97 GLY A C 1
ATOM 717 O O . GLY A 1 97 ? -12.190 0.371 10.904 1.00 96.25 97 GLY A O 1
ATOM 718 N N . ALA A 1 98 ? -10.722 2.065 10.839 1.00 96.38 98 ALA A N 1
ATOM 719 C CA . ALA A 1 98 ? -11.302 2.859 11.909 1.00 96.38 98 ALA A CA 1
ATOM 720 C C . ALA A 1 98 ? -11.331 4.337 11.510 1.00 96.38 98 ALA A C 1
ATOM 722 O O . ALA A 1 98 ? -10.371 4.850 10.934 1.00 96.38 98 ALA A O 1
ATOM 723 N N . ASP A 1 99 ? -12.426 5.017 11.832 1.00 95.25 99 ASP A N 1
ATOM 724 C CA . ASP A 1 99 ? -12.581 6.461 11.678 1.00 95.25 99 ASP A CA 1
ATOM 725 C C . ASP A 1 99 ? -12.672 7.108 13.065 1.00 95.25 99 ASP A C 1
ATOM 727 O O . ASP A 1 99 ? -13.596 6.837 13.837 1.00 95.25 99 ASP A O 1
ATOM 731 N N . ALA A 1 100 ? -11.691 7.946 13.400 1.00 90.38 100 ALA A N 1
ATOM 732 C CA . ALA A 1 100 ? -11.568 8.520 14.735 1.00 90.38 100 ALA A CA 1
ATOM 733 C C . ALA A 1 100 ? -12.625 9.597 15.037 1.00 90.38 100 ALA A C 1
ATOM 735 O O . ALA A 1 100 ? -12.928 9.825 16.208 1.00 90.38 100 ALA A O 1
ATOM 736 N N . GLN A 1 101 ? -13.209 10.242 14.020 1.00 92.38 101 GLN A N 1
ATOM 737 C CA . GLN A 1 101 ? -14.238 11.268 14.232 1.00 92.38 101 GLN A CA 1
ATOM 738 C C . GLN A 1 101 ? -15.587 10.651 14.597 1.00 92.38 101 GLN A C 1
ATOM 740 O O . GLN A 1 101 ? -16.318 11.177 15.435 1.00 92.38 101 GLN A O 1
ATOM 745 N N . THR A 1 102 ? -15.925 9.541 13.949 1.00 93.75 102 THR A N 1
ATOM 746 C CA . THR A 1 102 ? -17.226 8.877 14.091 1.00 93.75 102 THR A CA 1
ATOM 747 C C . THR A 1 102 ? -17.192 7.696 15.059 1.00 93.75 102 THR A C 1
ATOM 749 O O . THR A 1 102 ? -18.246 7.255 15.516 1.00 93.75 102 THR A O 1
ATOM 752 N N . GLY A 1 103 ? -16.003 7.171 15.372 1.00 92.31 103 GLY A N 1
ATOM 753 C CA . GLY A 1 103 ? -15.825 5.945 16.153 1.00 92.31 103 GLY A CA 1
ATOM 754 C C . GLY A 1 103 ? -16.225 4.676 15.393 1.00 92.31 103 GLY A C 1
ATOM 755 O O . GLY A 1 103 ? -16.352 3.612 15.999 1.00 92.31 103 GLY A O 1
ATOM 756 N N . VAL A 1 104 ? -16.458 4.775 14.081 1.00 94.75 104 VAL A N 1
ATOM 757 C CA . VAL A 1 104 ? -16.858 3.641 13.245 1.00 94.75 104 VAL A CA 1
ATOM 758 C C . VAL A 1 104 ? -15.656 2.741 12.988 1.00 94.75 104 VAL A C 1
ATOM 760 O O . VAL A 1 104 ? -14.593 3.207 12.581 1.00 94.75 104 VAL A O 1
ATOM 763 N N . VAL A 1 105 ? -15.859 1.436 13.171 1.00 94.75 105 VAL A N 1
ATOM 764 C CA . VAL A 1 105 ? -14.913 0.384 12.789 1.00 94.75 105 VAL A CA 1
ATOM 765 C C . VAL A 1 105 ? -15.543 -0.460 11.688 1.00 94.75 105 VAL A C 1
ATOM 767 O O . VAL A 1 105 ? -16.714 -0.832 11.775 1.00 94.75 105 VAL A O 1
ATOM 770 N N . MET A 1 106 ? -14.768 -0.759 10.651 1.00 93.81 106 MET A N 1
ATOM 771 C CA . MET A 1 106 ? -15.184 -1.584 9.521 1.00 93.81 106 MET A CA 1
ATOM 772 C C . MET A 1 106 ? -14.214 -2.739 9.302 1.00 93.81 106 MET A C 1
ATOM 774 O O . MET A 1 106 ? -13.009 -2.600 9.502 1.00 93.81 106 MET A O 1
ATOM 778 N N . THR A 1 107 ? -14.744 -3.864 8.837 1.00 96.25 107 THR A N 1
ATOM 779 C CA . THR A 1 107 ? -13.956 -5.022 8.414 1.00 96.25 107 THR A CA 1
ATOM 780 C C . THR A 1 107 ? -14.416 -5.431 7.026 1.00 96.25 107 THR A C 1
ATOM 782 O O . THR A 1 107 ? -15.619 -5.523 6.779 1.00 96.25 107 THR A O 1
ATOM 785 N N . LEU A 1 108 ? -13.468 -5.624 6.116 1.00 94.56 108 LEU A N 1
ATOM 786 C CA . LEU A 1 108 ? -13.719 -5.975 4.722 1.00 94.56 108 LEU A CA 1
ATOM 787 C C . LEU A 1 108 ? -12.728 -7.057 4.295 1.00 94.56 108 LEU A C 1
ATOM 789 O O . LEU A 1 108 ? -11.542 -6.970 4.610 1.00 94.56 108 LEU A O 1
ATOM 793 N N . ASP A 1 109 ? -13.190 -8.038 3.526 1.00 94.50 109 ASP A N 1
ATOM 794 C CA . ASP A 1 109 ? -12.299 -9.078 3.002 1.00 94.50 109 ASP A CA 1
ATOM 795 C C . ASP A 1 109 ? -11.301 -8.504 1.987 1.00 94.50 109 ASP A C 1
ATOM 797 O O . ASP A 1 109 ? -10.113 -8.820 2.038 1.00 94.50 109 ASP A O 1
ATOM 801 N N . ASP A 1 110 ? -11.776 -7.620 1.103 1.00 95.31 110 ASP A N 1
ATOM 802 C CA . ASP A 1 110 ? -10.986 -6.963 0.063 1.00 95.31 110 ASP A CA 1
ATOM 803 C C . ASP A 1 110 ? -11.375 -5.475 -0.066 1.00 95.31 110 ASP A C 1
ATOM 805 O O . ASP A 1 110 ? -12.556 -5.116 -0.049 1.00 95.31 110 ASP A O 1
ATOM 809 N N . LEU A 1 111 ? -10.385 -4.602 -0.280 1.00 95.62 111 LEU A N 1
ATOM 810 C CA . LEU A 1 111 ? -10.579 -3.180 -0.599 1.00 95.62 111 LEU A CA 1
ATOM 811 C C . LEU A 1 111 ? -9.574 -2.744 -1.667 1.00 95.62 111 LEU A C 1
ATOM 813 O O . LEU A 1 111 ? -8.390 -3.046 -1.576 1.00 95.62 111 LEU A O 1
ATOM 817 N N . SER A 1 112 ? -10.016 -2.004 -2.685 1.00 94.88 112 SER A N 1
ATOM 818 C CA . SER A 1 112 ? -9.101 -1.385 -3.655 1.00 94.88 112 SER A CA 1
ATOM 819 C C . SER A 1 112 ? -9.024 0.118 -3.425 1.00 94.88 112 SER A C 1
ATOM 821 O O . SER A 1 112 ? -10.053 0.791 -3.362 1.00 94.88 112 SER A O 1
ATOM 823 N N . THR A 1 113 ? -7.810 0.652 -3.310 1.00 92.75 113 THR A N 1
ATOM 824 C CA . THR A 1 113 ? -7.605 2.094 -3.173 1.00 92.75 113 THR A CA 1
ATOM 825 C C . THR A 1 113 ? -7.834 2.802 -4.502 1.00 92.75 113 THR A C 1
ATOM 827 O O . THR A 1 113 ? -7.782 2.213 -5.588 1.00 92.75 113 THR A O 1
ATOM 830 N N . LYS A 1 114 ? -8.069 4.112 -4.430 1.00 91.00 114 LYS A N 1
ATOM 831 C CA . LYS A 1 114 ? -8.034 4.951 -5.623 1.00 91.00 114 LYS A CA 1
ATOM 832 C C . LYS A 1 114 ? -6.615 4.949 -6.199 1.00 91.00 114 LYS A C 1
ATOM 834 O O . LYS A 1 114 ? -5.646 5.138 -5.468 1.00 91.00 114 LYS A O 1
ATOM 839 N N . GLY A 1 115 ? -6.506 4.785 -7.516 1.00 91.56 115 GLY A N 1
ATOM 840 C CA . GLY A 1 115 ? -5.219 4.847 -8.199 1.00 91.56 115 GLY A CA 1
ATOM 841 C C . GLY A 1 115 ? -4.588 6.240 -8.124 1.00 91.56 115 GLY A C 1
ATOM 842 O O . GLY A 1 115 ? -5.269 7.251 -8.322 1.00 91.56 115 GLY A O 1
ATOM 843 N N . PHE A 1 116 ? -3.281 6.288 -7.885 1.00 92.94 116 PHE A N 1
ATOM 844 C CA . PHE A 1 116 ? -2.471 7.505 -7.902 1.00 92.94 116 PHE A CA 1
ATOM 845 C C . PHE A 1 116 ? -1.442 7.472 -9.034 1.00 92.94 116 PHE A C 1
ATOM 847 O O . PHE A 1 116 ? -1.147 6.422 -9.606 1.00 92.94 116 PHE A O 1
ATOM 854 N N . LYS A 1 117 ? -0.950 8.651 -9.429 1.00 94.12 117 LYS A N 1
ATOM 855 C CA . LYS A 1 117 ? -0.112 8.812 -10.623 1.00 94.12 117 LYS A CA 1
ATOM 856 C C . LYS A 1 117 ? 1.299 8.262 -10.419 1.00 94.12 117 LYS A C 1
ATOM 858 O O . LYS A 1 117 ? 1.930 8.503 -9.392 1.00 94.12 117 LYS A O 1
ATOM 863 N N . ILE A 1 118 ? 1.789 7.568 -11.443 1.00 92.38 118 ILE A N 1
ATOM 864 C CA . ILE A 1 118 ? 3.160 7.073 -11.545 1.00 92.38 118 ILE A CA 1
ATOM 865 C C . ILE A 1 118 ? 4.013 8.111 -12.285 1.00 92.38 118 ILE A C 1
ATOM 867 O O . ILE A 1 118 ? 3.566 8.724 -13.255 1.00 92.38 118 ILE A O 1
ATOM 871 N N . ALA A 1 119 ? 5.253 8.314 -11.842 1.00 85.44 119 ALA A N 1
ATOM 872 C CA . ALA A 1 119 ? 6.154 9.287 -12.455 1.00 85.44 119 ALA A CA 1
ATOM 873 C C . ALA A 1 119 ? 6.782 8.760 -13.757 1.00 85.44 119 ALA A C 1
ATOM 875 O O . ALA A 1 119 ? 7.752 8.019 -13.698 1.00 85.44 119 ALA A O 1
ATOM 876 N N . GLY A 1 120 ? 6.288 9.159 -14.928 1.00 85.31 120 GLY A N 1
ATOM 877 C CA . GLY A 1 120 ? 6.872 8.784 -16.227 1.00 85.31 120 GLY A CA 1
ATOM 878 C C . GLY A 1 120 ? 6.215 7.565 -16.895 1.00 85.31 120 GLY A C 1
ATOM 879 O O . GLY A 1 120 ? 5.306 6.964 -16.320 1.00 85.31 120 GLY A O 1
ATOM 880 N N . PRO A 1 121 ? 6.630 7.218 -18.128 1.00 85.75 121 PRO A N 1
ATOM 881 C CA . PRO A 1 121 ? 5.957 6.209 -18.943 1.00 85.75 121 PRO A CA 1
ATOM 882 C C . PRO A 1 121 ? 6.162 4.786 -18.409 1.00 85.75 121 PRO A C 1
ATOM 884 O O . PRO A 1 121 ? 7.251 4.427 -17.946 1.00 85.75 121 PRO A O 1
ATOM 887 N N . VAL A 1 122 ? 5.110 3.972 -18.527 1.00 90.44 122 VAL A N 1
ATOM 888 C CA . VAL A 1 122 ? 5.079 2.561 -18.123 1.00 90.44 122 VAL A CA 1
ATOM 889 C C . VAL A 1 122 ? 4.673 1.705 -19.319 1.00 90.44 122 VAL A C 1
ATOM 891 O O . VAL A 1 122 ? 3.822 2.110 -20.109 1.00 90.44 122 VAL A O 1
ATOM 894 N N . ARG A 1 123 ? 5.286 0.532 -19.452 1.00 90.06 123 ARG A N 1
ATOM 895 C CA . ARG A 1 123 ? 4.952 -0.497 -20.440 1.00 90.06 123 ARG A CA 1
ATOM 896 C C . ARG A 1 123 ? 4.650 -1.817 -19.741 1.00 90.06 123 ARG A C 1
ATOM 898 O O . ARG A 1 123 ? 5.091 -2.018 -18.611 1.00 90.06 123 ARG A O 1
ATOM 905 N N . GLU A 1 124 ? 3.923 -2.685 -20.431 1.00 84.12 124 GLU A N 1
ATOM 906 C CA . GLU A 1 124 ? 3.740 -4.082 -20.022 1.00 84.12 124 GLU A CA 1
ATOM 907 C C . GLU A 1 124 ? 5.065 -4.859 -20.054 1.00 84.12 124 GLU A C 1
ATOM 909 O O . GLU A 1 124 ? 5.928 -4.569 -20.928 1.00 84.12 124 GLU A O 1
#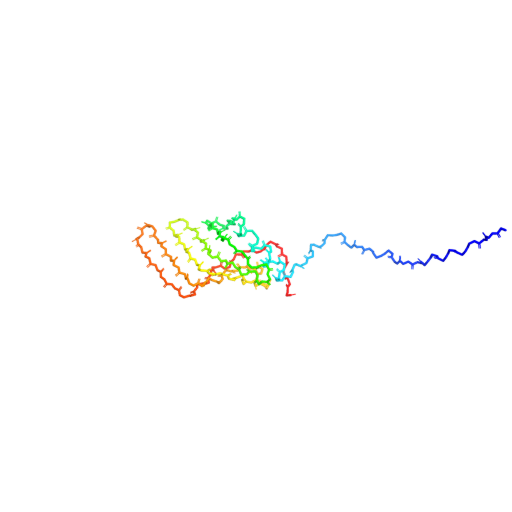

Foldseek 3Di:
DDDDDDDDDDDDPPDDDPDDDDAAEPLRQLLVVLVCQCVWDDDDQKIKHAVDADNVQSKGAQIWIDHPQKIKTARIWGWDADQVQQWIKIKGAQMWMAGRVVRDIDTDGIDIGDIDHHDDHHDD

Radius of gyration: 22.71 Å; chains: 1; bounding box: 79×26×53 Å

Secondary structure (DSSP, 8-state):
--PPP------------S--PPPEEHHHHHHHHHHHHHT-EEETTEEEEEEEE-TTT--EEEEEEEETTEEEEEEEEEEEEETTTTEEEEEEEEEEEEETTT--EEEEEEEEPPPEE-SS-EE-

Sequence (124 aa):
MRLGLILTLATCATAAPLGCGRARTVEEVQAEYATKILEGFSVGYSDITAERVDPRTHTLYNLTVQSGDTLIHADSAVLVVDPAKGTIALRLRGVVGADAQTGVVMTLDDLSTKGFKIAGPVRE

pLDDT: mean 87.02, std 17.88, range [37.97, 98.44]